Protein AF-A0A6N8WAC6-F1 (afdb_monomer)

Solvent-accessible surface area (backbone atoms only — not comparable to full-atom values): 8068 Å² total; per-residue (Å²): 140,78,86,87,81,86,88,67,69,68,63,56,57,53,55,35,48,55,51,29,50,52,51,39,51,53,51,48,51,49,40,58,77,26,69,68,50,23,53,48,51,33,50,54,38,37,76,74,73,43,69,37,58,67,48,67,43,58,44,74,51,76,85,88,52,97,70,54,48,44,30,34,29,15,28,90,88,64,48,52,26,33,35,35,33,60,48,72,70,61,77,80,54,92,51,52,62,60,55,49,59,77,70,45,56,89,91,51,62,50,46,82,45,75,45,57,53,77,90,48,46,84,62,51,49,61,52,47,51,58,49,34,49,74,81,42,93,123

Sequence (138 aa):
MSTDTTPSGDNASKASGQTEDAVAEALGHILSQSEAARSALATTLREGGTAVGTVAGVRSQAIDEEERPSLAGLDEEGVVRVLVQPVLWAGLSQGQPNAYFKGLPLDRPAALLFVAPAARLARLWPELCRRADEQFTI

Radius of gyration: 16.8 Å; Cα contacts (8 Å, |Δi|>4): 195; chains: 1; bounding box: 64×28×28 Å

pLDDT: mean 85.05, std 16.19, range [37.41, 98.19]

Structure (mmCIF, N/CA/C/O backbone):
data_AF-A0A6N8WAC6-F1
#
_entry.id   AF-A0A6N8WAC6-F1
#
loop_
_atom_site.group_PDB
_atom_site.id
_atom_site.type_symbol
_atom_site.label_atom_id
_atom_site.label_alt_id
_atom_site.label_comp_id
_atom_site.label_asym_id
_atom_site.label_entity_id
_atom_site.label_seq_id
_atom_site.pdbx_PDB_ins_code
_atom_site.Cartn_x
_atom_site.Cartn_y
_atom_site.Cartn_z
_atom_site.occupancy
_atom_site.B_iso_or_equiv
_atom_site.auth_seq_id
_atom_site.auth_comp_id
_atom_site.auth_asym_id
_atom_site.auth_atom_id
_atom_site.pdbx_PDB_model_num
ATOM 1 N N . MET A 1 1 ? 51.941 12.803 3.322 1.00 41.94 1 MET A N 1
ATOM 2 C CA . MET A 1 1 ? 51.016 12.987 2.181 1.00 41.94 1 MET A CA 1
ATOM 3 C C . MET A 1 1 ? 50.856 11.601 1.576 1.00 41.94 1 MET A C 1
ATOM 5 O O . MET A 1 1 ? 51.872 11.020 1.244 1.00 41.94 1 MET A O 1
ATOM 9 N N . SER A 1 2 ? 49.709 10.934 1.592 1.00 37.41 2 SER A N 1
ATOM 10 C CA . SER A 1 2 ? 48.336 11.425 1.495 1.00 37.41 2 SER A CA 1
ATOM 11 C C . SER A 1 2 ? 47.405 10.523 2.308 1.00 37.41 2 SER A C 1
ATOM 13 O O . SER A 1 2 ? 47.535 9.304 2.256 1.00 37.41 2 SER A O 1
ATOM 15 N N . THR A 1 3 ? 46.489 11.117 3.068 1.00 42.34 3 THR A N 1
ATOM 16 C CA . THR A 1 3 ? 45.336 10.409 3.625 1.00 42.34 3 THR A CA 1
ATOM 17 C C . THR A 1 3 ? 44.308 10.246 2.520 1.00 42.34 3 THR A C 1
ATOM 19 O O . THR A 1 3 ? 43.793 11.229 1.990 1.00 42.34 3 THR A O 1
ATOM 22 N N . ASP A 1 4 ? 44.062 8.991 2.176 1.00 50.72 4 ASP A N 1
ATOM 23 C CA . ASP A 1 4 ? 42.884 8.537 1.459 1.00 50.72 4 ASP A CA 1
ATOM 24 C C . ASP A 1 4 ? 41.634 8.993 2.231 1.00 50.72 4 ASP A C 1
ATOM 26 O O . ASP A 1 4 ? 41.553 8.866 3.455 1.00 50.72 4 ASP A O 1
ATOM 30 N N . THR A 1 5 ? 40.693 9.639 1.555 1.00 45.81 5 THR A N 1
ATOM 31 C CA . THR A 1 5 ? 39.424 10.072 2.148 1.00 45.81 5 THR A CA 1
ATOM 32 C C . THR A 1 5 ? 38.369 10.024 1.060 1.00 45.81 5 THR A C 1
ATOM 34 O O . THR A 1 5 ? 38.073 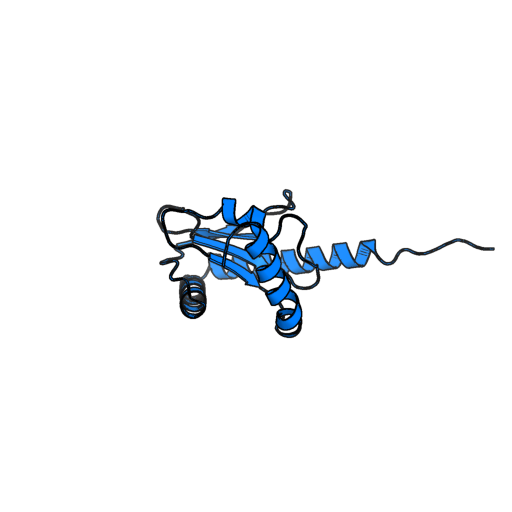11.021 0.410 1.00 45.81 5 THR A O 1
ATOM 37 N N . THR A 1 6 ? 37.775 8.845 0.890 1.00 47.50 6 THR A N 1
ATOM 38 C CA . THR A 1 6 ? 36.430 8.729 0.325 1.00 47.50 6 THR A CA 1
ATOM 39 C C . THR A 1 6 ? 35.471 8.265 1.423 1.00 47.50 6 THR A C 1
ATOM 41 O O . THR A 1 6 ? 35.410 7.073 1.709 1.00 47.50 6 THR A O 1
ATOM 44 N N . PRO A 1 7 ? 34.691 9.174 2.033 1.00 47.22 7 PRO A N 1
ATOM 45 C CA . PRO A 1 7 ? 33.478 8.815 2.744 1.00 47.22 7 PRO A CA 1
ATOM 46 C C . PRO A 1 7 ? 32.324 9.622 2.138 1.00 47.22 7 PRO A C 1
ATOM 48 O O . PRO A 1 7 ? 32.076 10.761 2.525 1.00 47.22 7 PRO A O 1
ATOM 51 N N . SER A 1 8 ? 31.634 9.072 1.138 1.00 47.59 8 SER A N 1
ATOM 52 C CA . SER A 1 8 ? 30.458 9.757 0.570 1.00 47.59 8 SER A CA 1
ATOM 53 C C . SER A 1 8 ? 29.280 8.833 0.229 1.00 47.59 8 SER A C 1
ATOM 55 O O . SER A 1 8 ? 28.150 9.304 0.169 1.00 47.59 8 SER A O 1
ATOM 57 N N . GLY A 1 9 ? 29.484 7.514 0.112 1.00 47.09 9 GLY A N 1
ATOM 58 C CA . GLY A 1 9 ? 28.399 6.571 -0.213 1.00 47.09 9 GLY A CA 1
ATOM 59 C C . GLY A 1 9 ? 27.461 6.230 0.955 1.00 47.09 9 GLY A C 1
ATOM 60 O O . GLY A 1 9 ? 26.238 6.243 0.801 1.00 47.09 9 GLY A O 1
ATOM 61 N N . ASP A 1 10 ? 28.016 5.970 2.140 1.00 51.03 10 ASP A N 1
ATOM 62 C CA . ASP A 1 10 ? 27.255 5.362 3.245 1.00 51.03 10 ASP A CA 1
ATOM 63 C C . ASP A 1 10 ? 26.282 6.330 3.931 1.00 51.03 10 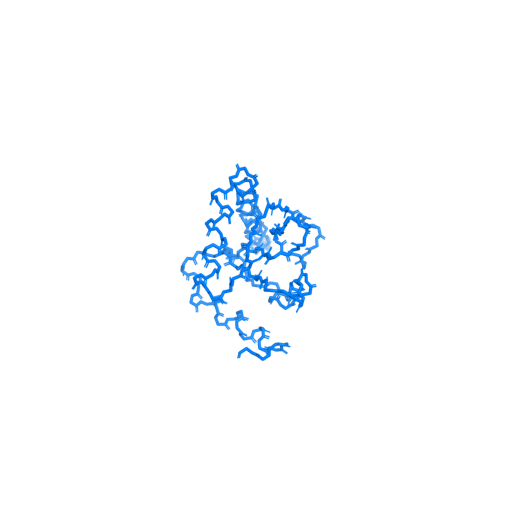ASP A C 1
ATOM 65 O O . ASP A 1 10 ? 25.193 5.940 4.355 1.00 51.03 10 ASP A O 1
ATOM 69 N N . ASN A 1 11 ? 26.633 7.616 4.006 1.00 43.56 11 ASN A N 1
ATOM 70 C CA . ASN A 1 11 ? 25.785 8.623 4.649 1.00 43.56 11 ASN A CA 1
ATOM 71 C C . ASN A 1 11 ? 24.581 9.019 3.785 1.00 43.56 11 ASN A C 1
ATOM 73 O O . ASN A 1 11 ? 23.507 9.275 4.323 1.00 43.56 11 ASN A O 1
ATOM 77 N N . ALA A 1 12 ? 24.732 9.028 2.457 1.00 51.22 12 ALA A N 1
ATOM 78 C CA . ALA A 1 12 ? 23.644 9.363 1.540 1.00 51.22 12 ALA A CA 1
ATOM 79 C C . ALA A 1 12 ? 22.542 8.290 1.551 1.00 51.22 12 ALA A C 1
ATOM 81 O O . ALA A 1 12 ? 21.354 8.616 1.561 1.00 51.22 12 ALA A O 1
ATOM 82 N N . SER A 1 13 ? 22.932 7.015 1.623 1.00 55.59 13 SER A N 1
ATOM 83 C CA . SER A 1 13 ? 21.997 5.885 1.689 1.00 55.59 13 SER A CA 1
ATOM 84 C C . SER A 1 13 ? 21.254 5.838 3.031 1.00 55.59 13 SER A C 1
ATOM 86 O O . SER A 1 13 ? 20.040 5.649 3.054 1.00 55.59 13 SER A O 1
ATOM 88 N N . LYS A 1 14 ? 21.943 6.121 4.147 1.00 56.38 14 LYS A N 1
ATOM 89 C CA . LYS A 1 14 ? 21.315 6.222 5.479 1.00 56.38 14 LYS A CA 1
ATOM 90 C C . LYS A 1 14 ? 20.341 7.399 5.598 1.00 56.38 14 LYS A C 1
ATOM 92 O O . LYS A 1 14 ? 19.247 7.227 6.122 1.00 56.38 14 LYS A O 1
ATOM 97 N N . ALA A 1 15 ? 20.705 8.576 5.087 1.00 59.34 15 ALA A N 1
ATOM 98 C CA . ALA A 1 15 ? 19.819 9.746 5.086 1.00 59.34 15 ALA A CA 1
ATOM 99 C C . ALA A 1 15 ? 18.580 9.546 4.188 1.00 59.34 15 ALA A C 1
ATOM 101 O O . ALA A 1 15 ? 17.491 10.038 4.490 1.00 59.34 15 ALA A O 1
ATOM 102 N N . SER A 1 16 ? 18.740 8.784 3.103 1.00 61.75 16 SER A N 1
ATOM 103 C CA . SER A 1 16 ? 17.641 8.395 2.215 1.00 61.75 16 SER A CA 1
ATOM 104 C C . SER A 1 16 ? 16.624 7.500 2.928 1.00 61.75 16 SER A C 1
ATOM 106 O O . SER A 1 16 ? 15.432 7.792 2.863 1.00 61.75 16 SER A O 1
ATOM 108 N N . GLY A 1 17 ? 17.094 6.486 3.668 1.00 67.19 17 GLY A N 1
ATOM 109 C CA . GLY A 1 17 ? 16.238 5.616 4.485 1.00 67.19 17 GLY A CA 1
ATOM 110 C C . GLY A 1 17 ? 15.453 6.390 5.547 1.00 67.19 17 GLY A C 1
ATOM 111 O O . GLY A 1 17 ? 14.235 6.290 5.601 1.00 67.19 17 GLY A O 1
ATOM 112 N N . GLN A 1 18 ? 16.113 7.294 6.282 1.00 73.44 18 GLN A N 1
ATOM 113 C CA . GLN A 1 18 ? 15.444 8.147 7.282 1.00 73.44 18 GLN A CA 1
ATOM 114 C C . GLN A 1 18 ? 14.326 9.018 6.690 1.00 73.44 18 GLN A C 1
ATOM 116 O O . GLN A 1 18 ? 13.338 9.315 7.358 1.00 73.44 18 GLN A O 1
ATOM 121 N N . THR A 1 19 ? 14.470 9.443 5.433 1.00 81.31 19 THR A N 1
ATOM 122 C CA . THR A 1 19 ? 13.435 10.234 4.753 1.00 81.31 19 THR A CA 1
ATOM 123 C C . THR A 1 19 ? 12.237 9.366 4.361 1.00 81.31 19 THR A C 1
ATOM 125 O O . THR A 1 19 ? 11.094 9.812 4.455 1.00 81.31 19 THR A O 1
ATOM 128 N N . GLU A 1 20 ? 12.483 8.133 3.917 1.00 86.75 20 GLU A N 1
ATOM 129 C CA . GLU A 1 20 ? 11.431 7.161 3.595 1.00 86.75 20 GLU A CA 1
ATOM 130 C C . GLU A 1 20 ? 10.656 6.751 4.854 1.00 86.75 20 GLU A C 1
ATOM 132 O O . GLU A 1 20 ? 9.422 6.759 4.827 1.00 86.75 20 GLU A O 1
ATOM 137 N N . ASP A 1 21 ? 11.359 6.534 5.968 1.00 86.94 21 ASP A N 1
ATOM 138 C CA . ASP A 1 21 ? 10.764 6.272 7.281 1.00 86.94 21 ASP A CA 1
ATOM 139 C C . ASP A 1 21 ? 9.902 7.449 7.752 1.00 86.94 21 ASP A C 1
ATOM 141 O O . ASP A 1 21 ? 8.749 7.259 8.133 1.00 86.94 21 ASP A O 1
ATOM 145 N N . ALA A 1 22 ? 10.396 8.687 7.631 1.00 89.19 22 ALA A N 1
ATOM 146 C CA . ALA A 1 22 ? 9.631 9.878 8.002 1.00 89.19 22 ALA A CA 1
ATOM 147 C C . ALA A 1 22 ? 8.333 10.025 7.186 1.00 89.19 22 ALA A C 1
ATOM 149 O O . ALA A 1 22 ? 7.292 10.415 7.721 1.00 89.19 22 ALA A O 1
ATOM 150 N N . VAL A 1 23 ? 8.360 9.698 5.888 1.00 90.56 23 VAL A N 1
ATOM 151 C CA . VAL A 1 23 ? 7.148 9.702 5.054 1.00 90.56 23 VAL A CA 1
ATOM 152 C C . VAL A 1 23 ? 6.204 8.571 5.439 1.00 90.56 23 VAL A C 1
ATOM 154 O O . VAL A 1 23 ? 4.992 8.795 5.485 1.00 90.56 23 VAL A O 1
ATOM 157 N N . ALA A 1 24 ? 6.724 7.383 5.748 1.00 91.12 24 ALA A N 1
ATOM 158 C CA . ALA A 1 24 ? 5.909 6.286 6.250 1.00 91.12 24 ALA A CA 1
ATOM 159 C C . ALA A 1 24 ? 5.220 6.659 7.569 1.00 91.12 24 ALA A C 1
ATOM 161 O O . ALA A 1 24 ? 4.013 6.465 7.700 1.00 91.12 24 ALA A O 1
ATOM 162 N N . GLU A 1 25 ? 5.946 7.248 8.516 1.00 92.69 25 GLU A N 1
ATOM 163 C CA . GLU A 1 25 ? 5.400 7.702 9.795 1.00 92.69 25 GLU A CA 1
ATOM 164 C C . GLU A 1 25 ? 4.330 8.777 9.607 1.00 92.69 25 GLU A C 1
ATOM 166 O O . GLU A 1 25 ? 3.234 8.656 10.158 1.00 92.69 25 GLU A O 1
ATOM 171 N N . ALA A 1 26 ? 4.602 9.798 8.789 1.00 94.31 26 ALA A N 1
ATOM 172 C CA . ALA A 1 26 ? 3.645 10.865 8.517 1.00 94.31 26 ALA A CA 1
ATOM 173 C C . ALA A 1 26 ? 2.365 10.327 7.857 1.00 94.31 26 ALA A C 1
ATOM 175 O O . ALA A 1 26 ? 1.253 10.663 8.275 1.00 94.31 26 ALA A O 1
ATOM 176 N N . LEU A 1 27 ? 2.506 9.455 6.856 1.00 95.12 27 LEU A N 1
ATOM 177 C CA . LEU A 1 27 ? 1.371 8.827 6.186 1.00 95.12 27 LEU A CA 1
ATOM 178 C C . LEU A 1 27 ? 0.590 7.922 7.147 1.00 95.12 27 LEU A C 1
ATOM 180 O O . LEU A 1 27 ? -0.637 7.993 7.199 1.00 95.12 27 LEU A O 1
ATOM 184 N N . GLY A 1 28 ? 1.291 7.114 7.943 1.00 95.94 28 GLY A N 1
ATOM 185 C CA . GLY A 1 28 ? 0.695 6.264 8.969 1.00 95.94 28 GLY A CA 1
ATOM 186 C C . GLY A 1 28 ? -0.083 7.079 10.000 1.00 95.94 28 GLY A C 1
ATOM 187 O O . GLY A 1 28 ? -1.217 6.730 10.328 1.00 95.94 28 GLY A O 1
ATOM 188 N N . HIS A 1 29 ? 0.471 8.209 10.445 1.00 96.12 29 HIS A N 1
ATOM 189 C CA . HIS A 1 29 ? -0.200 9.127 11.357 1.00 96.12 29 HIS A CA 1
ATOM 190 C C . HIS A 1 29 ? -1.499 9.666 10.748 1.00 96.12 29 HIS A C 1
ATOM 192 O O . HIS A 1 29 ? -2.562 9.492 11.345 1.00 96.12 29 HIS A O 1
ATOM 198 N N . ILE A 1 30 ? -1.450 10.227 9.533 1.00 97.44 30 ILE A N 1
ATOM 199 C CA . ILE A 1 30 ? -2.634 10.758 8.835 1.00 97.44 30 ILE A CA 1
ATOM 200 C C . ILE A 1 30 ? -3.716 9.682 8.690 1.00 97.44 30 ILE A C 1
ATOM 202 O O . ILE A 1 30 ? -4.876 9.911 9.040 1.00 97.44 30 ILE A O 1
ATOM 206 N N . LEU A 1 31 ? -3.344 8.495 8.206 1.00 97.31 31 LEU A N 1
ATOM 207 C CA . LEU A 1 31 ? -4.290 7.404 7.982 1.00 97.31 31 LEU A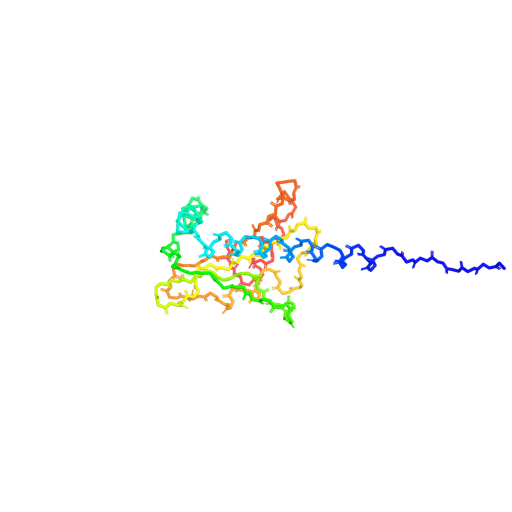 CA 1
ATOM 208 C C . LEU A 1 31 ? -4.865 6.850 9.293 1.00 97.31 31 LEU A C 1
ATOM 210 O O . LEU A 1 31 ? -6.021 6.427 9.319 1.00 97.31 31 LEU A O 1
ATOM 214 N N . SER A 1 32 ? -4.105 6.874 10.392 1.00 96.50 32 SER A N 1
ATOM 215 C CA . SER A 1 32 ? -4.604 6.447 11.704 1.00 96.50 32 SER A CA 1
ATOM 216 C C . SER A 1 32 ? -5.680 7.390 12.253 1.00 96.50 32 SER A C 1
ATOM 218 O O . SER A 1 32 ? -6.644 6.932 12.861 1.00 96.50 32 SER A O 1
ATOM 220 N N . GLN A 1 33 ? -5.555 8.695 11.992 1.00 97.31 33 GLN A N 1
ATOM 221 C CA . GLN A 1 33 ? -6.424 9.724 12.571 1.00 97.31 33 GLN A CA 1
ATOM 222 C C . GLN A 1 33 ? -7.627 10.092 11.690 1.00 97.31 33 GLN A C 1
ATOM 224 O O . GLN A 1 33 ? -8.553 10.738 12.170 1.00 97.31 33 GLN A O 1
ATOM 229 N N . SER A 1 34 ? -7.636 9.709 10.409 1.00 98.12 34 SER A N 1
ATOM 230 C CA . SER A 1 34 ? -8.646 10.177 9.453 1.00 98.12 34 SER A CA 1
ATOM 231 C C . SER A 1 34 ? -9.296 9.041 8.668 1.00 98.12 34 SER A C 1
ATOM 233 O O . SER A 1 34 ? -8.700 8.450 7.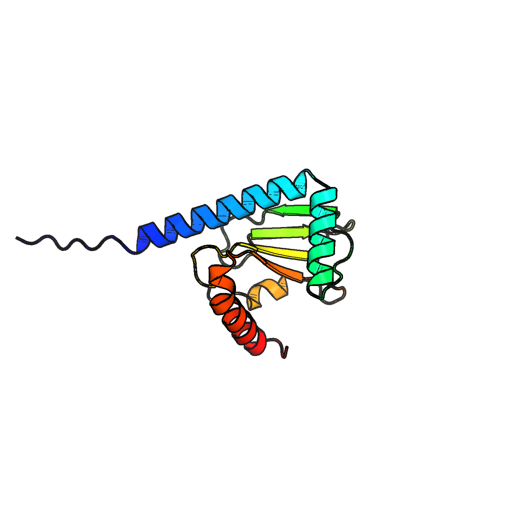768 1.00 98.12 34 SER A O 1
ATOM 235 N N . GLU A 1 35 ? -10.572 8.781 8.962 1.00 97.56 35 GLU A N 1
ATOM 236 C CA . GLU A 1 35 ? -11.414 7.871 8.174 1.00 97.56 35 GLU A CA 1
ATOM 237 C C . GLU A 1 35 ? -11.569 8.348 6.725 1.00 97.56 35 GLU A C 1
ATOM 239 O O . GLU A 1 35 ? -11.529 7.542 5.794 1.00 97.56 35 GLU A O 1
ATOM 244 N N . ALA A 1 36 ? -11.658 9.664 6.518 1.00 98.19 36 ALA A N 1
ATOM 245 C CA . ALA A 1 36 ? -11.699 10.251 5.185 1.00 98.19 36 ALA A CA 1
ATOM 246 C C . ALA A 1 36 ? -10.411 9.954 4.398 1.00 98.19 36 ALA A C 1
ATOM 248 O O . ALA A 1 36 ? -10.484 9.614 3.220 1.00 98.19 36 ALA A O 1
ATOM 249 N N . ALA A 1 37 ? -9.239 10.007 5.043 1.0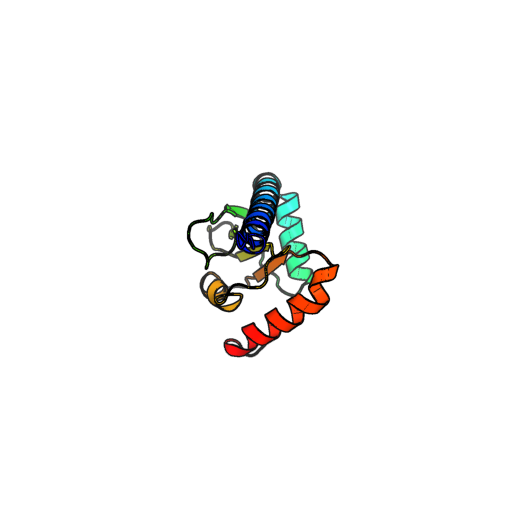0 98.19 37 ALA A N 1
ATOM 250 C CA . ALA A 1 37 ? -7.974 9.653 4.399 1.00 98.19 37 ALA A CA 1
ATOM 251 C C . ALA A 1 37 ? -7.908 8.159 4.042 1.00 98.19 37 ALA A C 1
ATOM 253 O O . ALA A 1 37 ? -7.458 7.809 2.9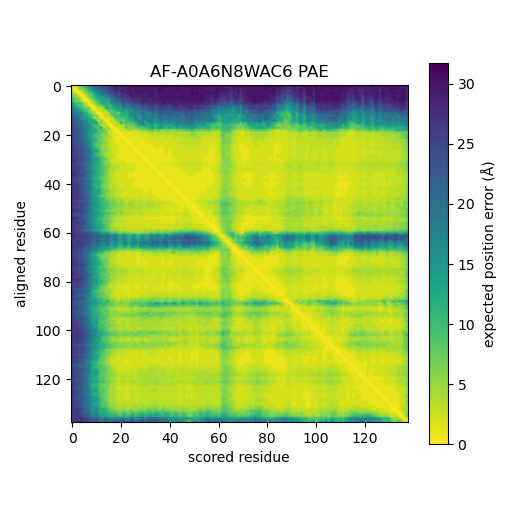53 1.00 98.19 37 ALA A O 1
ATOM 254 N N . ARG A 1 38 ? -8.408 7.273 4.915 1.00 98.06 38 ARG A N 1
ATOM 255 C CA . ARG A 1 38 ? -8.500 5.832 4.616 1.00 98.06 38 ARG A CA 1
ATOM 256 C C . ARG A 1 38 ? -9.486 5.534 3.482 1.00 98.06 38 ARG A C 1
ATOM 258 O O . ARG A 1 38 ? -9.188 4.724 2.608 1.00 98.06 38 ARG A O 1
ATOM 265 N N . SER A 1 39 ? -10.615 6.236 3.443 1.00 97.88 39 SER A N 1
ATOM 266 C CA . SER A 1 39 ? -11.593 6.143 2.349 1.00 97.88 39 SER A CA 1
ATOM 267 C C . SER A 1 39 ? -11.025 6.655 1.022 1.00 97.88 39 SER A C 1
ATOM 269 O O . SER A 1 39 ? -11.252 6.054 -0.032 1.00 97.88 39 SER A O 1
ATOM 271 N N . ALA A 1 40 ? -10.244 7.739 1.066 1.00 98.06 40 ALA A N 1
ATOM 272 C CA . ALA A 1 40 ? -9.532 8.258 -0.095 1.00 98.06 40 ALA A CA 1
ATOM 273 C C . ALA A 1 40 ? -8.492 7.250 -0.601 1.00 98.06 40 ALA A C 1
ATOM 275 O O . ALA A 1 40 ? -8.481 6.955 -1.791 1.00 98.06 40 ALA A O 1
ATOM 276 N N . LEU A 1 41 ? -7.703 6.640 0.291 1.00 97.69 41 LEU A N 1
ATOM 277 C CA . LEU A 1 41 ? -6.761 5.573 -0.061 1.00 97.69 41 LEU A CA 1
ATOM 278 C C . LEU A 1 41 ? -7.458 4.408 -0.782 1.00 97.69 41 LEU A C 1
ATOM 280 O O . LEU A 1 41 ? -7.017 4.001 -1.855 1.00 97.69 41 LEU A O 1
ATOM 284 N N . ALA A 1 42 ? -8.567 3.900 -0.237 1.00 97.50 42 ALA A N 1
ATOM 285 C CA . ALA A 1 42 ? -9.338 2.830 -0.874 1.00 97.50 42 ALA A CA 1
ATOM 286 C C . ALA A 1 42 ? -9.871 3.239 -2.262 1.00 97.50 42 ALA A C 1
ATOM 288 O O . ALA A 1 42 ? -9.878 2.434 -3.195 1.00 97.50 42 ALA A O 1
ATOM 289 N N . THR A 1 43 ? -10.277 4.502 -2.416 1.00 97.81 43 THR A N 1
ATOM 290 C CA . THR A 1 43 ? -10.732 5.055 -3.699 1.00 97.81 43 THR A CA 1
ATOM 291 C C . THR A 1 43 ? -9.593 5.141 -4.713 1.00 97.81 43 THR A C 1
ATOM 293 O O . THR A 1 43 ? -9.761 4.657 -5.829 1.00 97.81 43 THR A O 1
ATOM 296 N N . THR A 1 44 ? -8.424 5.655 -4.323 1.00 96.94 44 THR A N 1
ATOM 297 C CA . THR A 1 44 ? -7.230 5.707 -5.182 1.00 96.94 44 THR A CA 1
ATOM 298 C C . THR A 1 44 ? -6.815 4.314 -5.654 1.00 96.94 44 THR A C 1
ATOM 300 O O . THR A 1 44 ? -6.506 4.124 -6.827 1.00 96.94 44 THR A O 1
ATOM 303 N N . LEU A 1 45 ? -6.847 3.310 -4.772 1.00 97.00 45 LEU A N 1
ATOM 304 C CA . LEU A 1 45 ? -6.520 1.928 -5.145 1.00 97.00 45 LEU A CA 1
ATOM 305 C C . LEU A 1 45 ? -7.523 1.350 -6.148 1.00 97.00 45 LEU A C 1
ATOM 307 O O . LEU A 1 45 ? -7.126 0.674 -7.097 1.00 97.00 45 LEU A O 1
ATOM 311 N N . ARG A 1 46 ? -8.814 1.659 -5.977 1.00 96.88 46 ARG A N 1
ATOM 312 C CA . ARG A 1 46 ? -9.860 1.258 -6.923 1.00 96.88 46 ARG A CA 1
ATOM 313 C C . ARG A 1 46 ? -9.659 1.904 -8.293 1.00 96.88 46 ARG A C 1
ATOM 315 O O . ARG A 1 46 ? -9.808 1.218 -9.297 1.00 96.88 46 ARG A O 1
ATOM 322 N N . GLU A 1 47 ? -9.303 3.186 -8.340 1.00 96.12 47 GLU A N 1
ATOM 323 C CA . GLU A 1 47 ? -8.949 3.885 -9.586 1.00 96.12 47 GLU A CA 1
ATOM 324 C C . GLU A 1 47 ? -7.700 3.286 -10.248 1.00 96.12 47 GLU A C 1
ATOM 326 O O . GLU A 1 47 ? -7.626 3.216 -11.471 1.00 96.12 47 GLU A O 1
ATOM 331 N N . GLY A 1 48 ? -6.760 2.781 -9.443 1.00 91.44 48 GLY A N 1
ATOM 332 C CA . GLY A 1 48 ? -5.596 2.014 -9.892 1.00 91.44 48 GLY A CA 1
ATOM 333 C C . GLY A 1 48 ? -5.884 0.563 -10.301 1.00 91.44 48 GLY A C 1
ATOM 334 O O . GLY A 1 48 ? -4.955 -0.137 -10.692 1.00 91.44 48 GLY A O 1
ATOM 335 N N . GLY A 1 49 ? -7.140 0.104 -10.225 1.00 93.62 49 GLY A N 1
ATOM 336 C CA . GLY A 1 49 ? -7.572 -1.212 -10.710 1.00 93.62 49 GLY A CA 1
ATOM 337 C C . GLY A 1 49 ? -7.881 -2.258 -9.635 1.00 93.62 49 GLY A C 1
ATOM 338 O O . GLY A 1 49 ? -8.353 -3.339 -9.983 1.00 93.62 49 GLY A O 1
ATOM 339 N N . THR A 1 50 ? -7.700 -1.955 -8.344 1.00 94.44 50 THR A N 1
ATOM 340 C CA . THR A 1 50 ? -7.932 -2.927 -7.260 1.00 94.44 50 THR A CA 1
ATOM 341 C C . THR A 1 50 ? -8.908 -2.398 -6.216 1.00 94.44 50 THR A C 1
ATOM 343 O O . THR A 1 50 ? -8.605 -1.503 -5.429 1.00 94.44 50 THR A O 1
ATOM 346 N N . ALA A 1 51 ? -10.088 -3.011 -6.139 1.00 95.69 51 ALA A N 1
ATOM 347 C CA . ALA A 1 51 ? -11.089 -2.695 -5.123 1.00 95.69 51 ALA A CA 1
ATOM 348 C C . ALA A 1 51 ? -10.809 -3.445 -3.806 1.00 95.69 51 ALA A C 1
ATOM 350 O O . ALA A 1 51 ? -11.386 -4.498 -3.547 1.00 95.69 51 ALA A O 1
ATOM 351 N N . VAL A 1 52 ? -9.936 -2.894 -2.956 1.00 94.69 52 VAL A N 1
ATOM 352 C CA . VAL A 1 52 ? -9.539 -3.513 -1.670 1.00 94.69 52 VAL A CA 1
ATOM 353 C C . VAL A 1 52 ? -10.621 -3.487 -0.577 1.00 94.69 52 VAL A C 1
ATOM 355 O O . VAL A 1 52 ? -10.436 -4.090 0.474 1.00 94.69 52 VAL A O 1
ATOM 358 N N . GLY A 1 53 ? -11.754 -2.820 -0.813 1.00 93.62 53 GLY A N 1
ATOM 359 C CA . GLY A 1 53 ? -12.809 -2.630 0.187 1.00 93.62 53 GLY A CA 1
ATOM 360 C C . GLY A 1 53 ? -12.462 -1.553 1.219 1.00 93.62 53 GLY A C 1
ATOM 361 O O . GLY A 1 53 ? -11.713 -0.620 0.926 1.00 93.62 53 GLY A O 1
ATOM 362 N N . THR A 1 54 ? -13.043 -1.661 2.413 1.00 94.56 54 THR A N 1
ATOM 363 C CA . THR A 1 54 ? -12.828 -0.710 3.513 1.00 94.56 54 THR A CA 1
ATOM 364 C C . THR A 1 54 ? -11.453 -0.906 4.152 1.00 94.56 54 THR A C 1
ATOM 366 O O . THR A 1 54 ? -11.056 -2.027 4.459 1.00 94.56 54 THR A O 1
ATOM 369 N N . VAL A 1 55 ? -10.750 0.200 4.409 1.00 97.12 55 VAL A N 1
ATOM 370 C CA . VAL A 1 55 ? -9.554 0.227 5.262 1.00 97.12 55 VAL A CA 1
ATOM 371 C C . VAL A 1 55 ? -9.967 0.797 6.622 1.00 97.12 55 VAL A C 1
ATOM 373 O O . VAL A 1 55 ? -10.096 2.010 6.793 1.00 97.12 55 VAL A O 1
ATOM 376 N N . ALA A 1 56 ? -10.223 -0.083 7.585 1.00 96.75 56 ALA A N 1
ATOM 377 C CA . ALA A 1 56 ? -10.698 0.266 8.921 1.00 96.75 56 ALA A CA 1
ATOM 378 C C . ALA A 1 56 ? -9.583 0.844 9.805 1.00 96.75 56 ALA A C 1
ATOM 380 O O . ALA A 1 56 ? -9.825 1.763 10.588 1.00 96.75 56 ALA A O 1
ATOM 381 N N . GLY A 1 57 ? -8.347 0.362 9.642 1.00 96.19 57 GLY A N 1
ATOM 382 C CA . GLY A 1 57 ? -7.200 0.796 10.439 1.00 96.19 57 GLY A CA 1
ATOM 383 C C . GLY A 1 57 ? -5.880 0.729 9.682 1.00 96.19 57 GLY A C 1
ATOM 384 O O . GLY A 1 57 ? -5.800 0.164 8.593 1.00 96.19 57 GLY A O 1
ATOM 385 N N . VAL A 1 58 ? -4.832 1.317 10.262 1.00 95.81 58 VAL A N 1
ATOM 386 C CA . VAL A 1 58 ? -3.463 1.260 9.732 1.00 95.81 58 VAL A CA 1
ATOM 387 C C . VAL A 1 58 ? -2.489 0.943 10.855 1.00 95.81 58 VAL A C 1
ATOM 389 O O . VAL A 1 58 ? -2.633 1.431 11.975 1.00 95.81 58 VAL A O 1
ATOM 392 N N . ARG A 1 59 ? -1.485 0.130 10.539 1.00 92.94 59 ARG A N 1
ATOM 393 C CA . ARG A 1 59 ? -0.396 -0.256 11.430 1.00 92.94 59 ARG A CA 1
ATOM 394 C C . ARG A 1 59 ? 0.946 0.015 10.752 1.00 92.94 59 ARG A C 1
ATOM 396 O O . ARG A 1 59 ? 1.149 -0.406 9.615 1.00 92.94 59 ARG A O 1
ATOM 403 N N . SER A 1 60 ? 1.856 0.681 11.461 1.00 88.56 60 SER A N 1
ATOM 404 C CA . SER A 1 60 ? 3.265 0.767 11.054 1.00 88.56 60 SER A CA 1
ATOM 405 C C . SER A 1 60 ? 3.964 -0.568 11.298 1.00 88.56 60 SER A C 1
ATOM 407 O O . SER A 1 60 ? 3.692 -1.224 12.304 1.00 88.56 60 SER A O 1
ATOM 409 N N . GLN A 1 61 ? 4.839 -0.978 10.382 1.00 77.88 61 GLN A N 1
ATOM 410 C CA . GLN A 1 61 ? 5.596 -2.231 10.488 1.00 77.88 61 GLN A CA 1
ATOM 411 C C . GLN A 1 61 ? 7.109 -2.014 10.668 1.00 77.88 61 GLN A C 1
ATOM 413 O O . GLN A 1 61 ? 7.882 -2.871 10.260 1.00 77.88 61 GLN A O 1
ATOM 418 N N . ALA A 1 62 ? 7.489 -0.885 11.282 1.00 59.34 62 ALA A N 1
ATOM 419 C CA . ALA A 1 62 ? 8.819 -0.504 11.795 1.00 59.34 62 ALA A CA 1
ATOM 420 C C . ALA A 1 62 ? 9.835 -1.645 12.060 1.00 59.34 62 ALA A C 1
ATOM 422 O O . ALA A 1 62 ? 9.454 -2.714 12.525 1.00 59.34 62 ALA A O 1
ATOM 423 N N . ILE A 1 63 ? 11.149 -1.388 12.137 1.00 50.38 63 ILE A N 1
ATOM 424 C CA . ILE A 1 63 ? 12.160 -0.962 11.133 1.00 50.38 63 ILE A CA 1
ATOM 425 C C . ILE A 1 63 ? 13.223 -2.104 11.027 1.00 50.38 63 ILE A C 1
ATOM 427 O O . ILE A 1 63 ? 14.155 -2.046 10.236 1.00 50.38 63 ILE A O 1
ATOM 431 N N . ASP A 1 64 ? 13.075 -3.177 11.822 1.00 49.66 64 ASP A N 1
ATOM 432 C CA . ASP A 1 64 ? 14.112 -4.196 12.067 1.00 49.66 64 ASP A CA 1
ATOM 433 C C . ASP A 1 64 ? 14.102 -5.354 11.056 1.00 49.66 64 ASP A C 1
ATOM 435 O O . ASP A 1 64 ? 14.938 -6.253 11.124 1.00 49.66 64 ASP A O 1
ATOM 439 N N . GLU A 1 65 ? 13.173 -5.345 10.100 1.00 54.84 65 GLU A N 1
ATOM 440 C CA . GLU A 1 65 ? 13.125 -6.332 9.025 1.00 54.84 65 GLU A CA 1
ATOM 441 C C . GLU A 1 65 ? 13.136 -5.606 7.675 1.00 54.84 65 GLU A C 1
ATOM 443 O O . GLU A 1 65 ? 12.111 -5.102 7.218 1.00 54.84 65 GLU A O 1
ATOM 448 N N . GLU A 1 66 ? 14.301 -5.588 7.013 1.00 57.31 66 GLU A N 1
ATOM 449 C CA . GLU A 1 66 ? 14.544 -4.980 5.685 1.00 57.31 66 GLU A CA 1
ATOM 450 C C . GLU A 1 66 ? 13.584 -5.489 4.584 1.00 57.31 66 GLU A C 1
ATOM 452 O O . GLU A 1 66 ? 13.478 -4.912 3.498 1.00 57.31 66 GLU A O 1
ATOM 457 N N . GLU A 1 67 ? 12.844 -6.564 4.868 1.00 70.69 67 GLU A N 1
ATOM 458 C CA . GLU A 1 67 ? 11.900 -7.218 3.968 1.00 70.69 67 GLU A CA 1
ATOM 459 C C . GLU A 1 67 ? 10.421 -7.032 4.354 1.00 70.69 67 GLU A C 1
ATOM 461 O O . GLU A 1 67 ? 9.572 -7.790 3.876 1.00 70.69 67 GLU A O 1
ATOM 466 N N . ARG A 1 68 ? 10.061 -6.008 5.144 1.00 80.56 68 ARG A N 1
ATOM 467 C CA . ARG A 1 68 ? 8.647 -5.656 5.383 1.00 80.56 68 ARG A CA 1
ATOM 468 C C . ARG A 1 68 ? 8.239 -4.307 4.783 1.00 80.56 68 ARG A C 1
ATOM 470 O O . ARG A 1 68 ? 9.023 -3.366 4.826 1.00 80.56 68 ARG A O 1
ATOM 477 N N . PRO A 1 69 ? 7.002 -4.186 4.260 1.00 87.00 69 PRO A N 1
ATOM 478 C CA . PRO A 1 69 ? 6.446 -2.898 3.856 1.00 87.00 69 PRO A CA 1
ATOM 479 C C . PRO A 1 69 ? 6.287 -1.964 5.050 1.00 87.00 69 PRO A C 1
ATOM 481 O O . PRO A 1 69 ? 5.810 -2.409 6.094 1.00 87.00 69 PRO A O 1
ATOM 484 N N . SER A 1 70 ? 6.559 -0.671 4.875 1.00 90.88 70 SER A N 1
ATOM 485 C CA . SER A 1 70 ? 6.504 0.309 5.967 1.00 90.88 70 SER A CA 1
ATOM 486 C C . SER A 1 70 ? 5.143 0.399 6.678 1.00 90.88 70 SER A C 1
ATOM 488 O O . SER A 1 70 ? 5.103 0.559 7.899 1.00 90.88 70 SER A O 1
ATOM 490 N N . LEU A 1 71 ? 4.020 0.284 5.955 1.00 93.81 71 LEU A N 1
ATOM 491 C CA . LEU A 1 71 ? 2.669 0.333 6.5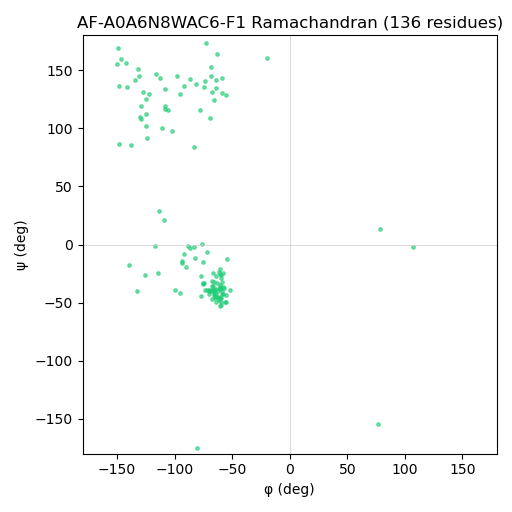36 1.00 93.81 71 LEU A CA 1
ATOM 492 C C . LEU A 1 71 ? 1.783 -0.818 6.047 1.00 93.81 71 LEU A C 1
ATOM 494 O O . LEU A 1 71 ? 1.894 -1.272 4.908 1.00 93.81 71 LEU A O 1
ATOM 498 N N . ALA A 1 72 ? 0.829 -1.216 6.889 1.00 95.19 72 ALA A N 1
ATOM 499 C CA . ALA A 1 72 ? -0.262 -2.121 6.546 1.00 95.19 72 ALA A CA 1
ATOM 500 C C . ALA A 1 72 ? -1.619 -1.482 6.872 1.00 95.19 72 ALA A C 1
ATOM 502 O O . ALA A 1 72 ? -1.854 -1.076 8.009 1.00 95.19 72 ALA A O 1
ATOM 503 N N . GLY A 1 73 ? -2.517 -1.415 5.891 1.00 96.00 73 GLY A N 1
ATOM 504 C CA . GLY A 1 73 ? -3.929 -1.097 6.089 1.00 96.00 73 GLY A CA 1
ATOM 505 C C . GLY A 1 73 ? -4.750 -2.367 6.290 1.00 96.00 73 GLY A C 1
ATOM 506 O O . GLY A 1 73 ? -4.549 -3.354 5.580 1.00 96.00 73 GLY A O 1
ATOM 507 N N . LEU A 1 74 ? -5.653 -2.332 7.265 1.00 96.62 74 LEU A N 1
ATOM 508 C CA . LEU A 1 74 ? -6.430 -3.470 7.751 1.00 96.62 74 LEU A CA 1
ATOM 509 C C . LEU A 1 74 ? -7.927 -3.254 7.495 1.00 96.62 74 LEU A C 1
ATOM 511 O O . LEU A 1 74 ? -8.382 -2.110 7.565 1.00 96.62 74 LEU A O 1
ATOM 515 N N . ASP A 1 75 ? -8.682 -4.320 7.234 1.00 95.81 75 ASP A N 1
ATOM 516 C CA . ASP A 1 7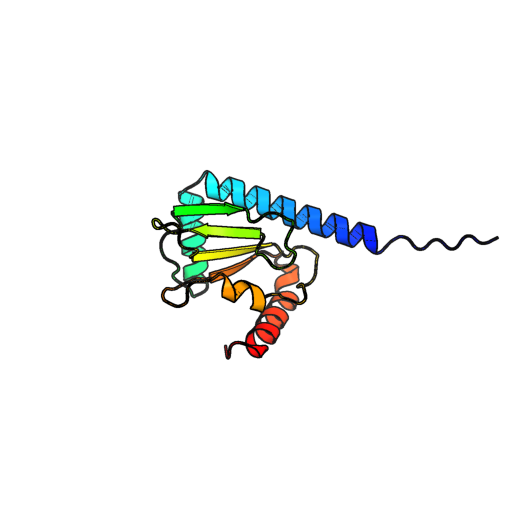5 ? -10.153 -4.292 7.269 1.00 95.81 75 ASP A CA 1
ATOM 517 C C . ASP A 1 75 ? -10.702 -4.398 8.705 1.00 95.81 75 ASP A C 1
ATOM 519 O O . ASP A 1 75 ? -9.955 -4.334 9.686 1.00 95.81 75 ASP A O 1
ATOM 523 N N . GLU A 1 76 ? -12.027 -4.479 8.827 1.00 95.50 76 GLU A N 1
ATOM 524 C CA . GLU A 1 76 ? -12.749 -4.539 10.105 1.00 95.50 76 GLU A CA 1
ATOM 525 C C . GLU A 1 76 ? -12.420 -5.816 10.895 1.00 95.50 76 GLU A C 1
ATOM 527 O O . GLU A 1 76 ? -12.430 -5.804 12.125 1.00 95.50 76 GLU A O 1
ATOM 532 N N . GLU A 1 77 ? -12.043 -6.893 10.202 1.00 94.62 77 GLU A N 1
ATOM 533 C CA . GLU A 1 77 ? -11.581 -8.151 10.790 1.00 94.62 77 GLU A CA 1
ATOM 534 C C . GLU A 1 77 ? -10.088 -8.134 11.162 1.00 94.62 77 GLU A C 1
ATOM 536 O O . GLU A 1 77 ? -9.566 -9.115 11.699 1.00 94.62 77 GLU A O 1
ATOM 541 N N . GLY A 1 78 ? -9.380 -7.035 10.888 1.00 93.50 78 GLY A N 1
ATOM 542 C CA . GLY A 1 78 ? -7.945 -6.910 11.133 1.00 93.50 78 GLY A CA 1
ATOM 543 C C . GLY A 1 78 ? -7.069 -7.607 10.086 1.00 93.50 78 GLY A C 1
ATOM 544 O O . GLY A 1 78 ? -5.868 -7.772 10.314 1.00 93.50 78 GLY A O 1
ATOM 545 N N . VAL A 1 79 ? -7.628 -8.012 8.942 1.00 93.50 79 VAL A N 1
ATOM 546 C CA . VAL A 1 79 ? -6.890 -8.631 7.833 1.00 93.50 79 VAL A CA 1
ATOM 547 C C . VAL A 1 79 ? -6.216 -7.547 6.998 1.00 93.50 79 VAL A C 1
ATOM 549 O O . VAL A 1 79 ? -6.800 -6.510 6.697 1.00 93.50 79 VAL A O 1
ATOM 552 N N . VAL A 1 80 ? -4.969 -7.784 6.585 1.00 94.56 80 VAL A N 1
ATOM 553 C CA . VAL A 1 80 ? -4.220 -6.856 5.727 1.00 94.56 80 VAL A CA 1
ATOM 554 C C . VAL A 1 80 ? -4.876 -6.756 4.351 1.00 94.56 80 VAL A C 1
ATOM 556 O O . VAL A 1 80 ? -5.026 -7.757 3.658 1.00 94.56 80 VAL A O 1
ATOM 559 N N . ARG A 1 81 ? -5.226 -5.540 3.925 1.00 95.50 81 ARG A N 1
ATOM 560 C CA . ARG A 1 81 ? -5.811 -5.252 2.600 1.00 95.50 81 ARG A CA 1
ATOM 561 C C . ARG A 1 81 ? -4.922 -4.400 1.717 1.00 95.50 81 ARG A C 1
ATOM 563 O O . ARG A 1 81 ? -5.024 -4.462 0.495 1.00 95.50 81 ARG A O 1
ATOM 570 N N . VAL A 1 82 ? -4.040 -3.617 2.320 1.00 96.25 82 VAL A N 1
ATOM 571 C CA . VAL A 1 82 ? -3.059 -2.825 1.588 1.00 96.25 82 VAL A CA 1
ATOM 572 C C . VAL A 1 82 ? -1.734 -2.834 2.327 1.00 96.25 82 VAL A C 1
ATOM 574 O O . VAL A 1 82 ? -1.694 -2.652 3.540 1.00 96.25 82 VAL A O 1
ATOM 577 N N . LEU A 1 83 ? -0.649 -3.025 1.593 1.00 95.44 83 LEU A N 1
ATOM 578 C CA . LEU A 1 83 ? 0.712 -2.793 2.062 1.00 95.44 83 LEU A CA 1
ATOM 579 C C . LEU A 1 83 ? 1.239 -1.541 1.368 1.00 95.44 83 LEU A C 1
ATOM 581 O O . LEU A 1 83 ? 1.052 -1.399 0.162 1.00 95.44 83 LEU A O 1
ATOM 585 N N . VAL A 1 84 ? 1.862 -0.625 2.108 1.00 94.75 84 VAL A N 1
ATOM 586 C CA . VAL A 1 84 ? 2.365 0.644 1.559 1.00 94.75 84 VAL A CA 1
ATOM 587 C C . VAL A 1 84 ? 3.859 0.768 1.810 1.00 94.75 84 VAL A C 1
ATOM 589 O O . VAL A 1 84 ? 4.310 0.630 2.947 1.00 94.75 84 VAL A O 1
ATOM 592 N N . GLN A 1 85 ? 4.604 1.071 0.748 1.00 93.25 85 GLN A N 1
ATOM 593 C CA . GLN A 1 85 ? 6.048 1.268 0.777 1.00 93.25 85 GLN A CA 1
ATOM 594 C C . GLN A 1 85 ? 6.430 2.598 0.106 1.00 93.25 85 GLN A C 1
ATOM 596 O O . GLN A 1 85 ? 6.374 2.712 -1.124 1.00 93.25 85 GLN A O 1
ATOM 601 N N . PRO A 1 86 ? 6.846 3.617 0.873 1.00 92.44 86 PRO A N 1
ATOM 602 C CA . PRO A 1 86 ? 7.531 4.774 0.314 1.00 92.44 86 PRO A CA 1
ATOM 603 C C . PRO A 1 86 ? 8.877 4.369 -0.301 1.00 92.44 86 PRO A C 1
ATOM 605 O O . PRO A 1 86 ? 9.634 3.610 0.297 1.00 92.44 86 PRO A O 1
ATOM 608 N N . VAL A 1 87 ? 9.164 4.868 -1.505 1.00 90.88 87 VAL A N 1
ATOM 609 C CA . VAL A 1 87 ? 10.434 4.676 -2.228 1.00 90.88 87 VAL A CA 1
ATOM 610 C C . VAL A 1 87 ? 10.810 6.015 -2.858 1.00 90.88 87 VAL A C 1
ATOM 612 O O . VAL A 1 87 ? 10.480 6.329 -4.007 1.00 90.88 87 VAL A O 1
ATOM 615 N N . LEU A 1 88 ? 11.480 6.862 -2.080 1.00 86.69 88 LEU A N 1
ATOM 616 C CA . LEU A 1 88 ? 11.717 8.268 -2.412 1.00 86.69 88 LEU A CA 1
ATOM 617 C C . LEU A 1 88 ? 13.069 8.489 -3.067 1.00 86.69 88 LEU A C 1
ATOM 619 O O . LEU A 1 88 ? 13.139 9.205 -4.062 1.00 86.69 88 LEU A O 1
ATOM 623 N N . TRP A 1 89 ? 14.108 7.822 -2.572 1.00 81.56 89 TRP A N 1
ATOM 624 C CA . TRP A 1 89 ? 15.478 7.999 -3.056 1.00 81.56 89 TRP A CA 1
ATOM 625 C C . TRP A 1 89 ? 16.166 6.661 -3.305 1.00 81.56 89 TRP A C 1
ATOM 627 O O . TRP A 1 89 ? 16.827 6.500 -4.336 1.00 81.56 89 TRP A O 1
ATOM 637 N N . ALA A 1 90 ? 15.955 5.683 -2.421 1.00 78.25 90 ALA A N 1
ATOM 638 C CA . ALA A 1 90 ? 16.559 4.366 -2.542 1.00 78.25 90 ALA A CA 1
ATOM 639 C C . ALA A 1 90 ? 15.983 3.593 -3.738 1.00 78.25 90 ALA A C 1
ATOM 641 O O . ALA A 1 90 ? 14.867 3.848 -4.207 1.00 78.25 90 ALA A O 1
ATOM 642 N N . GLY A 1 91 ? 16.780 2.680 -4.294 1.00 83.81 91 GLY A N 1
ATOM 643 C CA . GLY A 1 91 ? 16.277 1.661 -5.215 1.00 83.81 91 GLY A CA 1
ATOM 644 C C . GLY A 1 91 ? 15.480 0.593 -4.466 1.00 83.81 91 GLY A C 1
ATOM 645 O O . GLY A 1 91 ? 15.465 0.571 -3.240 1.00 83.81 91 GLY A O 1
ATOM 646 N N . LEU A 1 92 ? 14.847 -0.313 -5.208 1.00 88.94 92 LEU A N 1
ATOM 647 C CA . LEU A 1 92 ? 14.169 -1.459 -4.606 1.00 88.94 92 LEU A CA 1
ATOM 648 C C . LEU A 1 92 ? 15.190 -2.412 -3.971 1.00 88.94 92 LEU A C 1
ATOM 650 O O . LEU A 1 92 ? 16.148 -2.812 -4.647 1.00 88.94 92 LEU A O 1
ATOM 654 N N . SER A 1 93 ? 14.954 -2.828 -2.724 1.00 87.19 93 SER A N 1
ATOM 655 C CA . SER A 1 93 ? 15.744 -3.890 -2.082 1.00 87.19 93 SER A CA 1
ATOM 656 C C . SER A 1 93 ? 15.572 -5.219 -2.827 1.00 87.19 93 SER A C 1
ATOM 658 O O . SER A 1 93 ? 14.666 -5.365 -3.649 1.00 87.19 93 SER A O 1
ATOM 660 N N . GLN A 1 94 ? 16.447 -6.200 -2.591 1.00 83.88 94 GLN A N 1
ATOM 661 C CA . GLN A 1 94 ? 16.434 -7.464 -3.342 1.00 83.88 94 GLN A CA 1
ATOM 662 C C . GLN A 1 94 ? 15.091 -8.210 -3.233 1.00 83.88 94 GLN A C 1
ATOM 664 O O . GLN A 1 94 ? 14.631 -8.781 -4.218 1.00 83.88 94 GLN A O 1
ATOM 669 N N . GLY A 1 95 ? 14.442 -8.164 -2.066 1.00 83.56 95 GLY A N 1
ATOM 670 C CA . GLY A 1 95 ? 13.147 -8.804 -1.837 1.00 83.56 95 GLY A CA 1
ATOM 671 C C . GLY A 1 95 ? 11.956 -8.068 -2.461 1.00 83.56 95 GLY A C 1
ATOM 672 O O . GLY A 1 95 ? 10.883 -8.651 -2.584 1.00 83.56 95 GLY A O 1
ATOM 673 N N . GLN A 1 96 ? 12.105 -6.808 -2.874 1.00 89.31 96 GLN A N 1
ATOM 674 C CA . GLN A 1 96 ? 10.999 -6.017 -3.412 1.00 89.31 96 GLN A CA 1
ATOM 675 C C . GLN A 1 96 ? 10.798 -6.224 -4.926 1.00 89.31 96 GLN A C 1
ATOM 677 O O . GLN A 1 96 ? 11.783 -6.271 -5.670 1.00 89.31 96 GLN A O 1
ATOM 682 N N . PRO A 1 97 ? 9.537 -6.246 -5.409 1.00 91.44 97 PRO A N 1
ATOM 683 C CA . PRO A 1 97 ? 8.293 -6.218 -4.624 1.00 91.44 97 PRO A CA 1
ATOM 684 C C . PRO A 1 97 ? 7.875 -7.602 -4.089 1.00 91.44 97 PRO A C 1
ATOM 686 O O . PRO A 1 97 ? 6.984 -7.698 -3.248 1.00 91.44 97 PRO A O 1
ATOM 689 N N . ASN A 1 98 ? 8.507 -8.676 -4.563 1.00 90.12 98 ASN A N 1
ATOM 690 C CA . ASN A 1 98 ? 7.955 -10.028 -4.491 1.00 90.12 98 ASN A CA 1
ATOM 691 C C . ASN A 1 98 ? 7.761 -10.592 -3.080 1.00 90.12 98 ASN A C 1
ATOM 693 O O . ASN A 1 98 ? 6.756 -11.248 -2.805 1.00 90.12 98 ASN A O 1
ATOM 697 N N . ALA A 1 99 ? 8.686 -10.314 -2.162 1.00 88.19 99 ALA A N 1
ATOM 698 C CA . ALA A 1 99 ? 8.589 -10.746 -0.773 1.00 88.19 99 ALA A CA 1
ATOM 699 C C . ALA A 1 99 ? 7.329 -10.197 -0.086 1.00 88.19 99 ALA A C 1
ATOM 701 O O . ALA A 1 99 ? 6.770 -10.857 0.789 1.00 88.19 99 ALA A O 1
ATOM 702 N N . TYR A 1 100 ? 6.842 -9.028 -0.514 1.00 89.75 100 TYR A N 1
ATOM 703 C CA . TYR A 1 100 ? 5.727 -8.344 0.136 1.00 89.75 100 TYR A CA 1
ATOM 704 C C . TYR A 1 100 ? 4.375 -8.964 -0.216 1.00 89.75 100 TYR A C 1
ATOM 706 O O . TYR A 1 100 ? 3.468 -8.937 0.614 1.00 89.75 100 TYR A O 1
ATOM 714 N N . PHE A 1 101 ? 4.241 -9.601 -1.386 1.00 86.25 101 PHE A N 1
ATOM 715 C CA . PHE A 1 101 ? 3.005 -10.303 -1.752 1.00 86.25 101 PHE A CA 1
ATOM 716 C C . PHE A 1 101 ? 2.657 -11.433 -0.776 1.00 86.25 101 PHE A C 1
ATOM 718 O O . PHE A 1 101 ? 1.480 -11.721 -0.586 1.00 86.25 101 PHE A O 1
ATOM 725 N N . LYS A 1 102 ? 3.645 -12.016 -0.079 1.00 82.69 102 LYS A N 1
ATOM 726 C CA . LYS A 1 102 ? 3.411 -13.023 0.974 1.00 82.69 102 LYS A CA 1
ATOM 727 C C . LYS A 1 102 ? 2.591 -12.485 2.153 1.00 82.69 102 LYS A C 1
ATOM 729 O O . LYS A 1 102 ? 1.994 -13.270 2.880 1.00 82.69 102 LYS A O 1
ATOM 734 N N . GLY A 1 103 ? 2.593 -11.167 2.365 1.00 82.06 103 GLY A N 1
ATOM 735 C CA . GLY A 1 103 ? 1.818 -10.504 3.413 1.00 82.06 103 GLY A CA 1
ATOM 736 C C . GLY A 1 103 ? 0.386 -10.154 3.004 1.00 82.06 103 GLY A C 1
ATOM 737 O O . GLY A 1 103 ? -0.350 -9.612 3.828 1.00 82.06 103 GLY A O 1
ATOM 738 N N . LEU A 1 104 ? -0.003 -10.420 1.752 1.00 90.50 104 LEU A N 1
ATOM 739 C CA . LEU A 1 104 ? -1.347 -10.156 1.253 1.00 90.50 104 LEU A CA 1
ATOM 740 C C . LEU A 1 104 ? -2.208 -11.427 1.279 1.00 90.50 104 LEU A C 1
ATOM 742 O O . LEU A 1 104 ? -1.707 -12.525 1.028 1.00 90.50 104 LEU A O 1
ATOM 746 N N . PRO A 1 105 ? -3.513 -11.296 1.560 1.00 91.31 105 PRO A N 1
ATOM 747 C CA . PRO A 1 105 ? -4.439 -12.411 1.484 1.00 91.31 105 PRO A CA 1
ATOM 748 C C . PRO A 1 105 ? -4.637 -12.858 0.031 1.00 91.31 105 PRO A C 1
ATOM 750 O O . PRO A 1 105 ? -4.672 -12.042 -0.888 1.00 91.31 105 PRO A O 1
ATOM 753 N N . LEU A 1 106 ? -4.805 -14.167 -0.165 1.00 89.75 106 LEU A N 1
ATOM 754 C CA . LEU A 1 106 ? -5.061 -14.770 -1.481 1.00 89.75 106 LEU A CA 1
ATOM 755 C C . LEU A 1 106 ? -6.559 -14.951 -1.774 1.00 89.75 106 LEU A C 1
ATOM 757 O O . LEU A 1 106 ? -6.940 -15.191 -2.914 1.00 89.75 106 LEU A O 1
ATOM 761 N N . ASP A 1 107 ? -7.408 -14.866 -0.749 1.00 91.56 107 ASP A N 1
ATOM 762 C CA . ASP A 1 107 ? -8.849 -15.134 -0.822 1.00 91.56 107 ASP A CA 1
ATOM 763 C C . ASP A 1 107 ? -9.692 -13.881 -1.115 1.00 91.56 107 ASP A C 1
ATOM 765 O O . ASP A 1 107 ? -10.899 -13.985 -1.334 1.00 91.56 107 ASP A O 1
ATOM 769 N N . ARG A 1 108 ? -9.082 -12.690 -1.109 1.00 91.38 108 ARG A N 1
ATOM 770 C CA . ARG A 1 108 ? -9.775 -11.406 -1.279 1.00 91.38 108 ARG A CA 1
ATOM 771 C C . ARG A 1 108 ? -8.879 -10.357 -1.942 1.00 91.38 108 ARG A C 1
ATOM 773 O O . ARG A 1 108 ? -7.662 -10.427 -1.797 1.00 91.38 108 ARG A O 1
ATOM 780 N N . PRO A 1 109 ? -9.456 -9.339 -2.610 1.00 94.50 109 PRO A N 1
ATOM 781 C CA . PRO A 1 109 ? -8.672 -8.271 -3.218 1.00 94.50 109 PRO A CA 1
ATOM 782 C C . PRO A 1 109 ? -7.813 -7.531 -2.192 1.00 94.50 109 PRO A C 1
ATOM 784 O O . PRO A 1 109 ? -8.318 -7.069 -1.159 1.00 94.50 109 PRO A O 1
ATOM 787 N N . ALA A 1 110 ? -6.534 -7.380 -2.513 1.00 95.44 110 ALA A N 1
ATOM 788 C CA . ALA A 1 110 ? -5.563 -6.645 -1.724 1.00 95.44 110 ALA A CA 1
ATOM 789 C C . ALA A 1 110 ? -4.531 -5.978 -2.644 1.00 95.44 110 ALA A C 1
ATOM 791 O O . ALA A 1 110 ? -4.381 -6.374 -3.800 1.00 95.44 110 ALA A O 1
ATOM 792 N N . ALA A 1 111 ? -3.845 -4.950 -2.150 1.00 95.50 111 ALA A N 1
ATOM 793 C CA . ALA A 1 111 ? -2.927 -4.154 -2.960 1.00 95.50 111 ALA A CA 1
ATOM 794 C C . ALA A 1 111 ? -1.562 -3.965 -2.294 1.00 95.50 111 ALA A C 1
ATOM 796 O O . ALA A 1 111 ? -1.459 -3.781 -1.083 1.00 95.50 111 ALA A O 1
ATOM 797 N N . LEU A 1 112 ? -0.516 -3.928 -3.117 1.00 94.50 112 LEU A N 1
ATOM 798 C CA . LEU A 1 112 ? 0.793 -3.412 -2.740 1.00 94.50 112 LEU A CA 1
ATOM 799 C C . LEU A 1 112 ? 0.984 -2.043 -3.403 1.00 94.50 112 LEU A C 1
ATOM 801 O O . LEU A 1 112 ? 1.005 -1.940 -4.627 1.00 94.50 112 LEU A O 1
ATOM 805 N N . LEU A 1 113 ? 1.098 -0.994 -2.592 1.00 95.19 113 LEU A N 1
ATOM 806 C CA . LEU A 1 113 ? 1.202 0.395 -3.024 1.00 95.19 113 LEU A CA 1
ATOM 807 C C . LEU A 1 113 ? 2.618 0.927 -2.802 1.00 95.19 113 LEU A C 1
ATOM 809 O O . LEU A 1 113 ? 3.077 1.048 -1.668 1.00 95.19 113 LEU A O 1
ATOM 813 N N . PHE A 1 114 ? 3.272 1.336 -3.885 1.00 94.44 114 PHE A N 1
ATOM 814 C CA . PHE A 1 114 ? 4.515 2.099 -3.820 1.00 94.44 114 PHE A CA 1
ATOM 815 C C . PHE A 1 114 ? 4.228 3.597 -3.920 1.00 94.44 114 PHE A C 1
ATOM 817 O O . PHE A 1 114 ? 3.535 4.040 -4.835 1.00 94.44 114 PHE A O 1
ATOM 824 N N . VAL A 1 115 ? 4.782 4.383 -2.995 1.00 93.56 115 VAL A N 1
ATOM 825 C CA . VAL A 1 115 ? 4.655 5.849 -2.987 1.00 93.56 115 VAL A CA 1
ATOM 826 C C . VAL A 1 115 ? 5.999 6.459 -3.361 1.00 93.56 115 VAL A C 1
ATOM 828 O O . VAL A 1 115 ? 6.983 6.299 -2.643 1.00 93.56 115 VAL A O 1
ATOM 831 N N . ALA A 1 116 ? 6.051 7.167 -4.486 1.00 93.38 116 ALA A N 1
ATOM 832 C CA . ALA A 1 116 ? 7.280 7.760 -4.999 1.00 93.38 116 ALA A CA 1
ATOM 833 C C . ALA A 1 116 ? 7.020 9.142 -5.620 1.00 93.38 116 ALA A C 1
ATOM 835 O O . ALA A 1 116 ? 5.910 9.409 -6.089 1.00 93.38 116 ALA A O 1
ATOM 836 N N . PRO A 1 117 ? 8.035 10.023 -5.688 1.00 93.06 117 PRO A N 1
ATOM 837 C CA . PRO A 1 117 ? 7.942 11.261 -6.449 1.00 93.06 117 PRO A CA 1
ATOM 838 C C . PRO A 1 117 ? 7.647 10.973 -7.925 1.00 93.06 117 PRO A C 1
ATOM 840 O O . PRO A 1 117 ? 8.220 10.048 -8.503 1.00 93.06 117 PRO A O 1
ATOM 843 N N . ALA A 1 118 ? 6.833 11.817 -8.566 1.00 93.81 118 ALA A N 1
ATOM 844 C CA . ALA A 1 118 ? 6.437 11.645 -9.968 1.00 93.81 118 ALA A CA 1
ATOM 845 C C . ALA A 1 118 ? 7.638 11.459 -10.918 1.00 93.81 118 ALA A C 1
ATOM 847 O O . ALA A 1 118 ? 7.614 10.600 -11.796 1.00 93.81 118 ALA A O 1
ATOM 848 N N . ALA A 1 119 ? 8.732 12.194 -10.681 1.00 92.88 119 ALA A N 1
ATOM 849 C CA . ALA A 1 119 ? 9.966 12.100 -11.464 1.00 92.88 119 ALA A CA 1
ATOM 850 C C . ALA A 1 119 ? 10.626 10.706 -11.431 1.00 92.88 119 ALA A C 1
ATOM 852 O O . ALA A 1 119 ? 11.405 10.376 -12.323 1.00 92.88 119 ALA A O 1
ATOM 853 N N . ARG A 1 120 ? 10.326 9.874 -10.423 1.00 92.56 120 ARG A N 1
ATOM 854 C CA . ARG A 1 120 ? 10.865 8.511 -10.302 1.00 92.56 120 ARG A CA 1
ATOM 855 C C . ARG A 1 120 ? 9.999 7.454 -10.971 1.00 92.56 120 ARG A C 1
ATOM 857 O O . ARG A 1 120 ? 10.526 6.387 -11.280 1.00 92.56 120 ARG A O 1
ATOM 864 N N . LEU A 1 121 ? 8.719 7.729 -11.230 1.00 92.25 121 LEU A N 1
ATOM 865 C CA . LEU A 1 121 ? 7.774 6.718 -11.719 1.00 92.25 121 LEU A CA 1
ATOM 866 C C . LEU A 1 121 ? 8.219 6.100 -13.049 1.00 92.25 121 LEU A C 1
ATOM 868 O O . LEU A 1 121 ? 8.170 4.883 -13.190 1.00 92.25 121 LEU A O 1
ATOM 872 N N . ALA A 1 122 ? 8.758 6.905 -13.972 1.00 92.75 122 ALA A N 1
ATOM 873 C CA . ALA A 1 122 ? 9.229 6.430 -15.277 1.00 92.75 122 ALA A CA 1
ATOM 874 C C . ALA A 1 122 ? 10.340 5.364 -15.191 1.00 92.75 122 ALA A C 1
ATOM 876 O O . ALA A 1 122 ? 10.481 4.553 -16.101 1.00 92.75 122 ALA A O 1
ATOM 877 N N . ARG A 1 123 ? 11.124 5.353 -14.103 1.00 92.88 123 ARG A N 1
ATOM 878 C CA . ARG A 1 123 ? 12.171 4.348 -13.856 1.00 92.88 123 ARG A CA 1
ATOM 879 C C . ARG A 1 123 ? 11.716 3.258 -12.888 1.00 92.88 123 ARG A C 1
ATOM 881 O O . ARG A 1 123 ? 12.083 2.103 -13.068 1.00 92.88 123 ARG A O 1
ATOM 888 N N . LEU A 1 124 ? 10.961 3.624 -11.854 1.00 93.94 124 LEU A N 1
ATOM 889 C CA . LEU A 1 124 ? 10.525 2.700 -10.810 1.00 93.94 124 LEU A CA 1
ATOM 890 C C . LEU A 1 124 ? 9.481 1.709 -11.333 1.00 93.94 124 LEU A C 1
ATOM 892 O O . LEU A 1 124 ? 9.570 0.525 -11.029 1.00 93.94 124 LEU A O 1
ATOM 896 N N . TRP A 1 125 ? 8.520 2.177 -12.133 1.00 93.94 125 TRP A N 1
ATOM 897 C CA . TRP A 1 125 ? 7.407 1.349 -12.591 1.00 93.94 125 TRP A CA 1
ATOM 898 C C . TRP A 1 125 ? 7.844 0.171 -13.480 1.00 93.94 125 TRP A C 1
ATOM 900 O O . TRP A 1 125 ? 7.491 -0.957 -13.146 1.00 93.94 125 TRP A O 1
ATOM 910 N N . PRO A 1 126 ? 8.678 0.356 -14.529 1.00 94.31 126 PRO A N 1
ATOM 911 C CA . PRO A 1 126 ? 9.147 -0.775 -15.332 1.00 94.31 126 PRO A CA 1
ATOM 912 C C . PRO A 1 126 ? 9.935 -1.807 -14.519 1.00 94.31 126 PRO A C 1
ATOM 914 O O . PRO A 1 126 ? 9.825 -2.998 -14.782 1.00 94.31 126 PRO A O 1
ATOM 917 N N . GLU A 1 127 ? 10.710 -1.367 -13.523 1.00 94.88 127 GLU A N 1
ATOM 918 C CA . GLU A 1 127 ? 11.464 -2.278 -12.657 1.00 94.88 127 GLU A CA 1
ATOM 919 C C . GLU A 1 127 ? 10.546 -3.070 -11.717 1.00 94.88 127 GLU A C 1
ATOM 921 O O . GLU A 1 127 ? 10.772 -4.261 -11.515 1.00 94.88 127 GLU A O 1
ATOM 926 N N . LEU A 1 128 ? 9.495 -2.442 -11.175 1.00 93.88 128 LEU A N 1
ATOM 927 C CA . LEU A 1 128 ? 8.474 -3.135 -10.385 1.00 93.88 128 LEU A CA 1
ATOM 928 C C . LEU A 1 128 ? 7.779 -4.224 -11.207 1.00 93.88 128 LEU A C 1
ATOM 930 O O . LEU A 1 128 ? 7.71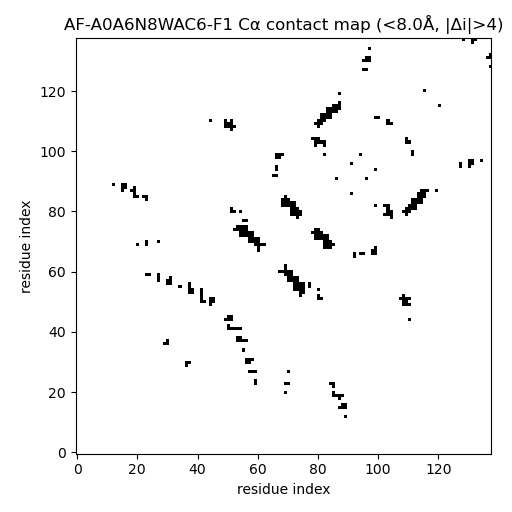7 -5.360 -10.744 1.00 93.88 128 LEU A O 1
ATOM 934 N N . CYS A 1 129 ? 7.317 -3.898 -12.420 1.00 93.31 129 CYS A N 1
ATOM 935 C CA . CYS A 1 129 ? 6.696 -4.869 -13.326 1.00 93.31 129 CYS A CA 1
ATOM 936 C C . CYS A 1 129 ? 7.664 -6.008 -13.658 1.00 93.31 129 CYS A C 1
ATOM 938 O O . CYS A 1 129 ? 7.350 -7.164 -13.406 1.00 93.31 129 CYS A O 1
ATOM 940 N N . ARG A 1 130 ? 8.885 -5.677 -14.105 1.00 94.19 130 ARG A N 1
ATOM 941 C CA . ARG A 1 130 ? 9.907 -6.664 -14.479 1.00 94.19 130 ARG A CA 1
ATOM 942 C C . ARG A 1 130 ? 10.204 -7.651 -13.352 1.00 94.19 130 ARG A C 1
ATOM 944 O O . ARG A 1 130 ? 10.355 -8.836 -13.616 1.00 94.19 130 ARG A O 1
ATOM 951 N N . ARG A 1 131 ? 10.336 -7.177 -12.108 1.00 92.94 131 ARG A N 1
ATOM 952 C CA . ARG A 1 131 ? 10.589 -8.058 -10.957 1.00 92.94 131 ARG A CA 1
ATOM 953 C C . ARG A 1 131 ? 9.367 -8.878 -10.585 1.00 92.94 131 ARG A C 1
ATOM 955 O O . ARG A 1 131 ? 9.516 -10.038 -10.218 1.00 92.94 131 ARG A O 1
ATOM 962 N N . ALA A 1 132 ? 8.178 -8.292 -10.647 1.00 90.62 132 ALA A N 1
ATOM 963 C CA . ALA A 1 132 ? 6.960 -9.016 -10.333 1.00 90.62 132 ALA A CA 1
ATOM 964 C C . ALA A 1 132 ? 6.679 -10.127 -11.367 1.00 90.62 132 ALA A C 1
ATOM 966 O O . ALA A 1 132 ? 6.350 -11.234 -10.948 1.00 90.62 132 ALA A O 1
ATOM 967 N N . ASP A 1 133 ? 6.998 -9.907 -12.649 1.00 89.31 133 ASP A N 1
ATOM 968 C CA . ASP A 1 133 ? 6.948 -10.916 -13.724 1.00 89.31 133 ASP A CA 1
ATOM 969 C C . ASP A 1 133 ? 7.832 -12.152 -13.462 1.00 89.31 133 ASP A C 1
ATOM 971 O O . ASP A 1 133 ? 7.554 -13.240 -13.969 1.00 89.31 133 ASP A O 1
ATOM 975 N N . GLU A 1 134 ? 8.891 -12.025 -12.649 1.00 88.50 134 GLU A N 1
ATOM 976 C CA . GLU A 1 134 ? 9.758 -13.156 -12.281 1.00 88.50 134 GLU A CA 1
ATOM 977 C C . GLU A 1 134 ? 9.027 -14.206 -11.425 1.00 88.50 134 GLU A C 1
ATOM 979 O O . GLU A 1 134 ? 9.448 -15.363 -11.391 1.00 88.50 134 GLU A O 1
ATOM 984 N N . GLN A 1 135 ? 7.962 -13.819 -10.711 1.00 83.19 135 GLN A N 1
ATOM 985 C CA . GLN A 1 135 ? 7.227 -14.702 -9.790 1.00 83.19 135 GLN A CA 1
ATOM 986 C C . GLN A 1 135 ? 5.724 -14.781 -10.062 1.00 83.19 135 GLN A C 1
ATOM 988 O O . GLN A 1 135 ? 5.098 -15.790 -9.740 1.00 83.19 135 GLN A O 1
ATOM 993 N N . PHE A 1 136 ? 5.143 -13.748 -10.657 1.00 75.81 136 PHE A N 1
ATOM 994 C CA . PHE A 1 136 ? 3.724 -13.638 -10.952 1.00 75.81 136 PHE A CA 1
ATOM 995 C C . PHE A 1 136 ? 3.616 -13.260 -12.423 1.00 75.81 136 PHE A C 1
ATOM 997 O O . PHE A 1 136 ? 4.145 -12.236 -12.811 1.00 75.81 136 PHE A O 1
ATOM 1004 N N . THR A 1 137 ? 2.977 -14.067 -13.267 1.00 69.75 137 THR A N 1
ATOM 1005 C CA . THR A 1 137 ? 2.703 -13.635 -14.647 1.00 69.75 137 THR A CA 1
ATOM 1006 C C . THR A 1 137 ? 1.648 -12.529 -14.599 1.00 69.75 137 THR A C 1
ATOM 1008 O O . THR A 1 137 ? 0.502 -12.824 -14.251 1.00 69.75 137 THR A O 1
ATOM 1011 N N . ILE A 1 138 ? 2.036 -11.284 -14.885 1.00 59.56 138 ILE A N 1
ATOM 1012 C CA . ILE A 1 138 ? 1.169 -10.091 -14.850 1.00 59.56 138 ILE A CA 1
ATOM 1013 C C . ILE A 1 138 ? 0.801 -9.647 -16.266 1.00 59.56 138 ILE A C 1
ATOM 1015 O O . ILE A 1 138 ? 1.603 -9.872 -17.200 1.00 59.56 138 ILE A O 1
#

Mean predicted aligned error: 7.55 Å

Foldseek 3Di:
DDDDDDDDPPVVVVVQVVVQLVVLVVLLVCQAVDQVSQVVVQVVVVVVPFNLDGQPHKDAPDDPDPLAAGMFGADPVRQTAEGEGEDEPDADDPNPPPSHCVSHDPVGTHYYYYDYDPVCCVPRVVVNVVVCCVPDVD

Nearest PDB structures (foldseek):
  3c0u-assembly3_B  TM=5.758E-01  e=1.726E-01  Escherichia coli K-12
  7tcb-assembly1_A  TM=5.153E-01  e=1.012E-01  Vibrio parahaemolyticus RIMD 2210633
  7tcb-assembly3_C  TM=5.382E-01  e=2.410E-01  Vibrio parahaemolyticus RIMD 2210633
  2g3w-assembly1_B  TM=5.635E-01  e=3.845E-01  Xanthomonas citri

Secondary structure (DSSP, 8-state):
--------HHHHHHHHHHHHHHHHHHHHHHHHH-HHHHHHHHHHHHHTT-------EEEE--SS-TTS-SEEEE-TTS-EEEEEEE-SSSPPPTTTTHHHHTTS-SSS--EEEEE--HHHHHHHHHHHHHHHHTTS--